Protein AF-A0A318NTQ8-F1 (afdb_monomer)

Radius of gyration: 24.77 Å; Cα contacts (8 Å, |Δi|>4): 124; chains: 1; bounding box: 63×73×35 Å

Structure (mmCIF, N/CA/C/O backbone):
data_AF-A0A318NTQ8-F1
#
_entry.id   AF-A0A318NTQ8-F1
#
loop_
_atom_site.group_PDB
_atom_site.id
_atom_site.type_symbol
_atom_site.label_atom_id
_atom_site.label_alt_id
_atom_site.label_comp_id
_atom_site.label_asym_id
_atom_site.label_entity_id
_atom_site.label_seq_id
_atom_site.pdbx_PDB_ins_code
_atom_site.Cartn_x
_atom_site.Cartn_y
_atom_site.Cartn_z
_atom_site.occupancy
_atom_site.B_iso_or_equiv
_atom_site.auth_seq_id
_atom_site.auth_comp_id
_atom_site.auth_asym_id
_atom_site.auth_atom_id
_atom_site.pdbx_PDB_model_num
ATOM 1 N N . MET A 1 1 ? -15.770 -22.317 -6.043 1.00 35.19 1 MET A N 1
ATOM 2 C CA . MET A 1 1 ? -14.324 -22.402 -5.749 1.00 35.19 1 MET A CA 1
ATOM 3 C C . MET A 1 1 ? -13.603 -21.559 -6.790 1.00 35.19 1 MET A C 1
ATOM 5 O O . MET A 1 1 ? -13.554 -21.969 -7.940 1.00 35.19 1 MET A O 1
ATOM 9 N N . ARG A 1 2 ? -13.164 -20.337 -6.459 1.00 38.94 2 ARG A N 1
ATOM 10 C CA . ARG A 1 2 ? -12.273 -19.585 -7.357 1.00 38.94 2 ARG A CA 1
ATOM 11 C C . ARG A 1 2 ? -10.865 -20.076 -7.060 1.00 38.94 2 ARG A C 1
ATOM 13 O O . ARG A 1 2 ? -10.425 -19.957 -5.922 1.00 38.94 2 ARG A O 1
ATOM 20 N N . VAL A 1 3 ? -10.225 -20.692 -8.048 1.00 43.59 3 VAL A N 1
ATOM 21 C CA . VAL A 1 3 ? -8.818 -21.086 -7.978 1.00 43.59 3 VAL A CA 1
ATOM 22 C C . VAL A 1 3 ? -8.031 -19.802 -7.733 1.00 43.59 3 VAL A C 1
ATOM 24 O O . VAL A 1 3 ? -7.996 -18.925 -8.595 1.00 43.59 3 VAL A O 1
ATOM 27 N N . GLY A 1 4 ? -7.512 -19.639 -6.515 1.00 43.69 4 GLY A N 1
ATOM 28 C CA . GLY A 1 4 ? -6.601 -18.548 -6.206 1.00 43.69 4 GLY A CA 1
ATOM 29 C C . GLY A 1 4 ? -5.400 -18.697 -7.124 1.00 43.69 4 GLY A C 1
ATOM 30 O O . GLY A 1 4 ? -4.804 -19.771 -7.164 1.00 43.69 4 GLY A O 1
ATOM 31 N N . VAL A 1 5 ? -5.095 -17.659 -7.899 1.00 50.72 5 VAL A N 1
ATOM 32 C CA . VAL A 1 5 ? -3.824 -17.552 -8.618 1.00 50.72 5 VAL A CA 1
ATOM 33 C C . VAL A 1 5 ? -2.725 -17.744 -7.574 1.00 50.72 5 VAL A C 1
ATOM 35 O O . VAL A 1 5 ? -2.496 -16.882 -6.729 1.00 50.72 5 VAL A O 1
ATOM 38 N N . GLN A 1 6 ? -2.127 -18.934 -7.550 1.00 51.09 6 GLN A N 1
ATOM 39 C CA . GLN A 1 6 ? -0.951 -19.179 -6.734 1.00 51.09 6 GLN A CA 1
ATOM 40 C C . GLN A 1 6 ? 0.190 -18.408 -7.388 1.00 51.09 6 GLN A C 1
ATOM 42 O O . GLN A 1 6 ? 0.456 -18.573 -8.579 1.00 51.09 6 GLN A O 1
ATOM 47 N N . SER A 1 7 ? 0.811 -17.517 -6.619 1.00 55.50 7 SER A N 1
ATOM 48 C CA . SER A 1 7 ? 1.994 -16.782 -7.052 1.00 55.50 7 SER A CA 1
ATOM 49 C C . SER A 1 7 ? 3.098 -17.782 -7.398 1.00 55.50 7 SER A C 1
ATOM 51 O O . SER A 1 7 ? 3.447 -18.636 -6.584 1.00 55.50 7 SER A O 1
ATOM 53 N N . THR A 1 8 ? 3.642 -17.694 -8.610 1.00 60.78 8 THR A N 1
ATOM 54 C CA . THR A 1 8 ? 4.759 -18.532 -9.072 1.00 60.78 8 THR A CA 1
ATOM 55 C C . THR A 1 8 ? 6.102 -18.105 -8.481 1.00 60.78 8 THR A C 1
ATOM 57 O O . THR A 1 8 ? 7.126 -18.692 -8.818 1.00 60.78 8 THR A O 1
ATOM 60 N N . ASP A 1 9 ? 6.119 -17.108 -7.597 1.00 65.69 9 ASP A N 1
ATOM 61 C CA . ASP A 1 9 ? 7.335 -16.647 -6.947 1.00 65.69 9 ASP A CA 1
ATOM 62 C C . ASP A 1 9 ? 7.849 -17.670 -5.913 1.00 65.69 9 ASP A C 1
ATOM 64 O O . ASP A 1 9 ? 7.075 -18.123 -5.061 1.00 65.69 9 ASP A O 1
ATOM 68 N N . PRO A 1 10 ? 9.139 -18.051 -5.948 1.00 64.56 10 PRO A N 1
ATOM 69 C CA . PRO A 1 10 ? 9.689 -19.052 -5.037 1.00 64.56 10 PRO A CA 1
ATOM 70 C C . PRO A 1 10 ? 9.590 -18.643 -3.559 1.00 64.56 10 PRO A C 1
ATOM 72 O O . PRO A 1 10 ? 9.443 -19.511 -2.699 1.00 64.56 10 PRO A O 1
ATOM 75 N N . ILE A 1 11 ? 9.614 -17.344 -3.237 1.00 63.31 11 ILE A N 1
ATOM 76 C CA . ILE A 1 11 ? 9.472 -16.866 -1.854 1.00 63.31 11 ILE A CA 1
ATOM 77 C C . ILE A 1 11 ? 8.029 -17.061 -1.368 1.00 63.31 11 ILE A C 1
ATOM 79 O O . ILE A 1 11 ? 7.806 -17.477 -0.228 1.00 63.31 11 ILE A O 1
ATOM 83 N N . ASP A 1 12 ? 7.047 -16.818 -2.238 1.00 63.88 12 ASP A N 1
ATOM 84 C CA . ASP A 1 12 ? 5.627 -16.999 -1.922 1.00 63.88 12 ASP A CA 1
ATOM 85 C C . ASP A 1 12 ? 5.260 -18.477 -1.730 1.00 63.88 12 ASP A C 1
ATOM 87 O O . ASP A 1 12 ? 4.441 -18.799 -0.869 1.00 63.88 12 ASP A O 1
ATOM 91 N N . GLN A 1 13 ? 5.886 -19.384 -2.484 1.00 67.06 13 GLN A N 1
ATOM 92 C CA . GLN A 1 13 ? 5.651 -20.827 -2.357 1.00 67.06 13 GLN A CA 1
ATOM 93 C C . GLN A 1 13 ? 6.156 -21.397 -1.024 1.00 67.06 13 GLN A C 1
ATOM 95 O O . GLN A 1 13 ? 5.534 -22.303 -0.473 1.00 67.06 13 GLN A O 1
ATOM 100 N N . VAL A 1 14 ? 7.262 -20.865 -0.493 1.00 69.25 14 VAL A N 1
ATOM 101 C CA . VAL A 1 14 ? 7.864 -21.342 0.765 1.00 69.25 14 VAL A CA 1
ATOM 102 C C . VAL A 1 14 ? 7.224 -20.683 1.984 1.00 69.25 14 VAL A C 1
ATOM 104 O O . VAL A 1 14 ? 6.975 -21.346 2.988 1.00 69.25 14 VAL A O 1
ATOM 107 N N . LEU A 1 15 ? 6.967 -19.374 1.920 1.00 74.19 15 LEU A N 1
ATOM 108 C CA . LEU A 1 15 ? 6.524 -18.599 3.081 1.00 74.19 15 LEU A CA 1
ATOM 109 C C . LEU A 1 15 ? 5.007 -18.352 3.124 1.00 74.19 15 LEU A C 1
ATOM 111 O O . LEU A 1 15 ? 4.506 -17.887 4.151 1.00 74.19 15 LEU A O 1
ATOM 115 N N . GLY A 1 16 ? 4.276 -18.633 2.041 1.00 75.62 16 GLY A N 1
ATOM 116 C CA . GLY A 1 16 ? 2.851 -18.320 1.909 1.00 75.62 16 GLY A CA 1
ATOM 117 C C . GLY A 1 16 ? 2.576 -16.813 1.921 1.00 75.62 16 GLY A C 1
ATOM 118 O O . GLY A 1 16 ? 3.480 -15.995 1.780 1.00 75.62 16 GLY A O 1
ATOM 119 N N . GLU A 1 17 ? 1.329 -16.389 2.127 1.00 81.88 17 GLU A N 1
ATOM 120 C CA . GLU A 1 17 ? 1.028 -14.967 2.355 1.00 81.88 17 GLU A CA 1
ATOM 121 C C . GLU A 1 17 ? 1.370 -14.538 3.790 1.00 81.88 17 GLU A C 1
ATOM 123 O O . GLU A 1 17 ? 1.439 -15.360 4.703 1.00 81.88 17 GLU A O 1
ATOM 128 N N . VAL A 1 18 ? 1.629 -13.245 4.018 1.00 85.75 18 VAL A N 1
ATOM 129 C CA . VAL A 1 18 ? 1.712 -12.728 5.396 1.00 85.75 18 VAL A CA 1
ATOM 130 C C . VAL A 1 18 ? 0.291 -12.719 5.973 1.00 85.75 18 VAL A C 1
ATOM 132 O O . VAL A 1 18 ? -0.606 -12.172 5.316 1.00 85.75 18 VAL A O 1
ATOM 135 N N . PRO A 1 19 ? 0.058 -13.321 7.154 1.00 88.00 19 PRO A N 1
ATOM 136 C CA . PRO A 1 19 ? -1.265 -13.353 7.763 1.00 88.00 19 PRO A CA 1
ATOM 137 C C . PRO A 1 19 ? -1.730 -11.944 8.148 1.00 88.00 19 PRO A C 1
ATOM 139 O O . PRO A 1 19 ? -0.933 -11.081 8.520 1.00 88.00 19 PRO A O 1
ATOM 142 N N . MET A 1 20 ? -3.040 -11.717 8.072 1.00 90.12 20 MET A N 1
ATOM 143 C CA . MET A 1 20 ? -3.647 -10.490 8.584 1.00 90.12 20 MET A CA 1
ATOM 144 C C . MET A 1 20 ? -3.719 -10.538 10.116 1.00 90.12 20 MET A C 1
ATOM 146 O O . MET A 1 20 ? -4.115 -11.572 10.664 1.00 90.12 20 MET A O 1
ATOM 150 N N . PRO A 1 21 ? -3.371 -9.446 10.818 1.00 84.75 21 PRO A N 1
ATOM 151 C CA . PRO A 1 21 ? -3.551 -9.374 12.262 1.00 84.75 21 PRO A CA 1
ATOM 152 C C . PRO A 1 21 ? -5.045 -9.408 12.614 1.00 84.75 21 PRO A C 1
ATOM 154 O O . PRO A 1 21 ? -5.875 -8.829 11.914 1.00 84.75 21 PRO A O 1
ATOM 157 N N . ALA A 1 22 ? -5.392 -10.079 13.716 1.00 87.00 22 ALA A N 1
ATOM 158 C CA . ALA A 1 22 ? -6.782 -10.199 14.167 1.00 87.00 22 ALA A CA 1
ATOM 159 C C . ALA A 1 22 ? -7.380 -8.858 14.625 1.00 87.00 22 ALA A C 1
ATOM 161 O O . ALA A 1 22 ? -8.584 -8.644 14.515 1.00 87.00 22 ALA A O 1
ATOM 162 N N . GLN A 1 23 ? -6.534 -7.968 15.147 1.00 85.25 23 GLN A N 1
ATOM 163 C CA . GLN A 1 23 ? -6.874 -6.599 15.517 1.00 85.25 23 GLN A CA 1
ATOM 164 C C . GLN A 1 23 ? -5.828 -5.681 14.910 1.00 85.25 23 GLN A C 1
ATOM 166 O O . GLN A 1 23 ? -4.634 -5.917 15.085 1.00 85.25 23 GLN A O 1
ATOM 171 N N . LEU A 1 24 ? -6.273 -4.656 14.190 1.00 89.19 24 LEU A N 1
ATOM 172 C CA . LEU A 1 24 ? -5.358 -3.767 13.495 1.00 89.19 24 LEU A CA 1
ATOM 173 C C . LEU A 1 24 ? -4.825 -2.691 14.442 1.00 89.19 24 LEU A C 1
ATOM 175 O O . LEU A 1 24 ? -5.596 -1.913 15.005 1.00 89.19 24 LEU A O 1
ATOM 179 N N . THR A 1 25 ? -3.506 -2.636 14.604 1.00 90.56 25 THR A N 1
ATOM 180 C CA . THR A 1 25 ? -2.836 -1.659 15.467 1.00 90.56 25 THR A CA 1
ATOM 181 C C . THR A 1 25 ? -2.214 -0.516 14.655 1.00 90.56 25 THR A C 1
ATOM 183 O O . THR A 1 25 ? -1.930 -0.671 13.464 1.00 90.56 25 THR A O 1
ATOM 186 N N . PRO A 1 26 ? -1.915 0.641 15.280 1.00 90.94 26 PRO A N 1
ATOM 187 C CA . PRO A 1 26 ? -1.175 1.713 14.612 1.00 90.94 26 PRO A CA 1
ATOM 188 C C . PRO A 1 26 ? 0.219 1.295 14.116 1.00 90.94 26 PRO A C 1
ATOM 190 O O . PRO A 1 26 ? 0.733 1.899 13.177 1.00 90.94 26 PRO A O 1
ATOM 193 N N . GLU A 1 27 ? 0.845 0.294 14.743 1.00 91.88 27 GLU A N 1
ATOM 194 C CA . GLU A 1 27 ? 2.131 -0.255 14.294 1.00 91.88 27 GLU A CA 1
ATOM 195 C C . GLU A 1 27 ? 1.970 -1.030 12.983 1.00 91.88 27 GLU A C 1
ATOM 197 O O . GLU A 1 27 ? 2.731 -0.799 12.046 1.00 91.88 27 GLU A O 1
ATOM 202 N N . ASP A 1 28 ? 0.928 -1.861 12.868 1.00 93.50 28 ASP A N 1
ATOM 203 C CA . ASP A 1 28 ? 0.633 -2.602 11.634 1.00 93.50 28 ASP A CA 1
ATOM 204 C C . ASP A 1 28 ? 0.434 -1.651 10.454 1.00 93.50 28 ASP A C 1
ATOM 206 O O . ASP A 1 28 ? 0.926 -1.891 9.354 1.00 93.50 28 ASP A O 1
ATOM 210 N N . VAL A 1 29 ? -0.237 -0.525 10.700 1.00 93.88 29 VAL A N 1
ATOM 211 C CA . VAL A 1 29 ? -0.462 0.510 9.690 1.00 93.88 29 VAL A CA 1
ATOM 212 C C . VAL A 1 29 ? 0.850 1.183 9.276 1.00 93.88 29 VAL A C 1
ATOM 214 O O . VAL A 1 29 ? 1.087 1.366 8.082 1.00 93.88 29 VAL A O 1
ATOM 217 N N . ARG A 1 30 ? 1.742 1.506 10.225 1.00 94.62 30 ARG A N 1
ATOM 218 C CA . ARG A 1 30 ? 3.082 2.043 9.913 1.00 94.62 30 ARG A CA 1
ATOM 219 C C . ARG A 1 30 ? 3.892 1.069 9.059 1.00 94.62 30 ARG A C 1
ATOM 221 O O . ARG A 1 30 ? 4.498 1.469 8.064 1.00 94.62 30 ARG A O 1
ATOM 228 N N . LEU A 1 31 ? 3.878 -0.210 9.423 1.00 95.69 31 LEU A N 1
ATOM 229 C CA . LEU A 1 31 ? 4.563 -1.257 8.671 1.00 95.69 31 LEU A CA 1
ATOM 230 C C . LEU A 1 31 ? 3.951 -1.446 7.279 1.00 95.69 31 LEU A C 1
ATOM 232 O O . LEU A 1 31 ? 4.689 -1.624 6.312 1.00 95.69 31 LEU A O 1
ATOM 236 N N . ALA A 1 32 ? 2.631 -1.342 7.147 1.00 96.25 32 ALA A N 1
ATOM 237 C CA . ALA A 1 32 ? 1.939 -1.441 5.869 1.00 96.25 32 ALA A CA 1
ATOM 238 C C . ALA A 1 32 ? 2.259 -0.274 4.925 1.00 96.25 32 ALA A C 1
ATOM 240 O O . ALA A 1 32 ? 2.512 -0.506 3.742 1.00 96.25 32 ALA A O 1
ATOM 241 N N . VAL A 1 33 ? 2.328 0.961 5.442 1.00 97.19 33 VAL A N 1
ATOM 242 C CA . VAL A 1 33 ? 2.801 2.133 4.681 1.00 97.19 33 VAL A CA 1
ATOM 243 C C . VAL A 1 33 ? 4.213 1.885 4.159 1.00 97.19 33 VAL A C 1
ATOM 245 O O . VAL A 1 33 ? 4.473 2.044 2.966 1.00 97.19 33 VAL A O 1
ATOM 248 N N . ARG A 1 34 ? 5.125 1.436 5.028 1.00 97.62 34 ARG A N 1
ATOM 249 C CA . ARG A 1 34 ? 6.492 1.109 4.618 1.00 97.62 34 ARG A CA 1
ATOM 250 C C . ARG A 1 34 ? 6.510 0.011 3.556 1.00 97.62 34 ARG A C 1
ATOM 252 O O . ARG A 1 34 ? 7.239 0.144 2.578 1.00 97.62 34 ARG A O 1
ATOM 259 N N . ALA A 1 35 ? 5.705 -1.035 3.719 1.00 97.69 35 ALA A N 1
ATOM 260 C CA . ALA A 1 35 ? 5.645 -2.145 2.779 1.00 97.69 35 ALA A CA 1
ATOM 261 C C . ALA A 1 35 ? 5.238 -1.682 1.370 1.00 97.69 35 ALA A C 1
ATOM 263 O O . ALA A 1 35 ? 5.915 -2.018 0.405 1.00 97.69 35 ALA A O 1
ATOM 264 N N . VAL A 1 36 ? 4.196 -0.856 1.228 1.00 97.19 36 VAL A N 1
ATOM 265 C CA . VAL A 1 36 ? 3.755 -0.400 -0.106 1.00 97.19 36 VAL A CA 1
ATOM 266 C C . VAL A 1 36 ? 4.695 0.632 -0.738 1.00 97.19 36 VAL A C 1
ATOM 268 O O . VAL A 1 36 ? 4.801 0.684 -1.960 1.00 97.19 36 VAL A O 1
ATOM 271 N N . VAL A 1 37 ? 5.387 1.436 0.076 1.00 97.44 37 VAL A N 1
ATOM 272 C CA . VAL A 1 37 ? 6.300 2.491 -0.397 1.00 97.44 37 VAL A CA 1
ATOM 273 C C . VAL A 1 37 ? 7.687 1.953 -0.749 1.00 97.44 37 VAL A C 1
ATOM 275 O O . VAL A 1 37 ? 8.292 2.416 -1.709 1.00 97.44 37 VAL A O 1
ATOM 278 N N . VAL A 1 38 ? 8.217 1.007 0.028 1.00 97.62 38 VAL A N 1
ATOM 279 C CA . VAL A 1 38 ? 9.577 0.474 -0.170 1.00 97.62 38 VAL A CA 1
ATOM 280 C C . VAL A 1 38 ? 9.590 -0.641 -1.212 1.00 97.62 38 VAL A C 1
ATOM 282 O O . VAL A 1 38 ? 10.528 -0.739 -2.002 1.00 97.62 38 VAL A O 1
ATOM 285 N N . HIS A 1 39 ? 8.544 -1.467 -1.253 1.00 96.69 39 HIS A N 1
ATOM 286 C CA . HIS A 1 39 ? 8.456 -2.573 -2.197 1.00 96.69 39 HIS A CA 1
ATOM 287 C C . HIS A 1 39 ? 7.798 -2.087 -3.482 1.00 96.69 39 HIS A C 1
ATOM 289 O O . HIS A 1 39 ? 6.601 -2.279 -3.686 1.00 96.69 39 HIS A O 1
ATOM 295 N N . THR A 1 40 ? 8.581 -1.428 -4.332 1.00 95.12 40 THR A N 1
ATOM 296 C CA . THR A 1 40 ? 8.130 -0.868 -5.611 1.00 95.12 40 THR A CA 1
ATOM 297 C C . THR A 1 40 ? 8.470 -1.779 -6.781 1.00 95.12 40 THR A C 1
ATOM 299 O O . THR A 1 40 ? 9.407 -2.579 -6.714 1.00 95.12 40 THR A O 1
ATOM 302 N N . ALA A 1 41 ? 7.685 -1.657 -7.851 1.00 95.56 41 ALA A N 1
ATOM 303 C CA . ALA A 1 41 ? 7.960 -2.324 -9.113 1.00 95.56 41 ALA A CA 1
ATOM 304 C C . ALA A 1 41 ? 9.174 -1.692 -9.802 1.00 95.56 41 ALA A C 1
ATOM 306 O O . ALA A 1 41 ? 9.282 -0.469 -9.898 1.00 95.56 41 ALA A O 1
ATOM 307 N N . GLU A 1 42 ? 10.042 -2.538 -10.329 1.00 95.81 42 GLU A N 1
ATOM 308 C CA . GLU A 1 42 ? 11.121 -2.195 -11.239 1.00 95.81 42 GLU A CA 1
ATOM 309 C C . GLU A 1 42 ? 10.949 -3.001 -12.524 1.00 95.81 42 GLU A C 1
ATOM 311 O O . GLU A 1 42 ? 10.623 -4.189 -12.481 1.00 95.81 42 GLU A O 1
ATOM 316 N N . GLU A 1 43 ? 11.116 -2.346 -13.670 1.00 96.12 43 GLU A N 1
ATOM 317 C CA . GLU A 1 43 ? 10.935 -2.980 -14.972 1.00 96.12 43 GLU A CA 1
ATOM 318 C C . GLU A 1 43 ? 12.158 -3.824 -15.335 1.00 96.12 43 GLU A C 1
ATOM 320 O O . GLU A 1 43 ? 13.281 -3.326 -15.383 1.00 96.12 43 GLU A O 1
ATOM 325 N N . TRP A 1 44 ? 11.922 -5.101 -15.635 1.00 92.12 44 TRP A N 1
ATOM 326 C CA . TRP A 1 44 ? 12.927 -6.028 -16.146 1.00 92.12 44 TRP A CA 1
ATOM 327 C C . TRP A 1 44 ? 12.440 -6.673 -17.447 1.00 92.12 44 TRP A C 1
ATOM 329 O O . TRP A 1 44 ? 11.229 -6.777 -17.662 1.00 92.12 44 TRP A O 1
ATOM 339 N N . PRO A 1 45 ? 13.349 -7.183 -18.303 1.00 94.12 45 PRO A N 1
ATOM 340 C CA . PRO A 1 45 ? 12.973 -7.858 -19.549 1.00 94.12 45 PRO A CA 1
ATOM 341 C C . PRO A 1 45 ? 11.998 -9.032 -19.369 1.00 94.12 45 PRO A C 1
ATOM 343 O O . PRO A 1 45 ? 11.245 -9.361 -20.279 1.00 94.12 45 PRO A O 1
ATOM 346 N N . THR A 1 46 ? 12.010 -9.670 -18.199 1.00 90.06 46 THR A N 1
ATOM 347 C CA . THR A 1 46 ? 11.168 -10.823 -17.852 1.00 90.06 46 THR A CA 1
ATOM 348 C C . THR A 1 46 ? 9.847 -10.447 -17.173 1.00 90.06 46 THR A C 1
ATOM 350 O O . THR A 1 46 ? 9.066 -11.337 -16.848 1.00 90.06 46 THR A O 1
ATOM 353 N N . GLY A 1 47 ? 9.586 -9.156 -16.948 1.00 92.50 47 GLY A N 1
ATOM 354 C CA . GLY A 1 47 ? 8.427 -8.649 -16.208 1.00 92.50 47 GLY A CA 1
ATOM 355 C C . GLY A 1 47 ? 8.820 -7.852 -14.959 1.00 92.50 47 GLY A C 1
ATOM 356 O O . GLY A 1 47 ? 9.993 -7.817 -14.595 1.00 92.50 47 GLY A O 1
ATOM 357 N N . PRO A 1 48 ? 7.865 -7.173 -14.301 1.00 95.00 48 PRO A N 1
ATOM 358 C CA . PRO A 1 48 ? 8.171 -6.309 -13.172 1.00 95.00 48 PRO A CA 1
ATOM 359 C C . PRO A 1 48 ? 8.590 -7.123 -11.943 1.00 95.00 48 PRO A C 1
ATOM 361 O O . PRO A 1 48 ? 7.866 -8.014 -11.491 1.00 95.00 48 PRO A O 1
ATOM 364 N N . LEU A 1 49 ? 9.736 -6.771 -11.365 1.00 94.62 49 LEU A N 1
ATOM 365 C CA . LEU A 1 49 ? 10.225 -7.334 -10.106 1.00 94.62 49 LEU A CA 1
ATOM 366 C C . LEU A 1 49 ? 10.163 -6.280 -9.005 1.00 94.62 49 LEU A C 1
ATOM 368 O O . LEU A 1 49 ? 10.227 -5.081 -9.259 1.00 94.62 49 LEU A O 1
ATOM 372 N N . CYS A 1 50 ? 10.029 -6.714 -7.761 1.00 95.25 50 CYS A N 1
ATOM 373 C CA . CYS A 1 50 ? 10.155 -5.837 -6.616 1.00 95.25 50 CYS A CA 1
ATOM 374 C C . CYS A 1 50 ? 11.623 -5.448 -6.436 1.00 95.25 50 CYS A C 1
ATOM 376 O O . CYS A 1 50 ? 12.463 -6.320 -6.229 1.00 95.25 50 CYS A O 1
ATOM 378 N N . ARG A 1 51 ? 11.925 -4.146 -6.422 1.00 95.00 51 ARG A N 1
ATOM 379 C CA . ARG A 1 51 ? 13.294 -3.650 -6.206 1.00 95.00 51 ARG A CA 1
ATOM 380 C C . ARG A 1 51 ? 13.914 -4.132 -4.890 1.00 95.00 51 ARG A C 1
ATOM 382 O O . ARG A 1 51 ? 15.114 -4.368 -4.829 1.00 95.00 51 ARG A O 1
ATOM 389 N N . ASN A 1 52 ? 13.109 -4.236 -3.831 1.00 93.94 52 ASN A N 1
ATOM 390 C CA . ASN A 1 52 ? 13.598 -4.597 -2.499 1.00 93.94 52 ASN A CA 1
ATOM 391 C C . ASN A 1 52 ? 13.775 -6.112 -2.320 1.00 93.94 52 ASN A C 1
ATOM 393 O O . ASN A 1 52 ? 14.732 -6.541 -1.684 1.00 93.94 52 ASN A O 1
ATOM 397 N N . ASP A 1 53 ? 12.857 -6.910 -2.870 1.00 90.69 53 ASP A N 1
ATOM 398 C CA . ASP A 1 53 ? 12.810 -8.356 -2.608 1.00 90.69 53 ASP A CA 1
ATOM 399 C C . ASP A 1 53 ? 13.377 -9.202 -3.754 1.00 90.69 53 ASP A C 1
ATOM 401 O O . ASP A 1 53 ? 13.643 -10.384 -3.562 1.00 90.69 53 ASP A O 1
ATOM 405 N N . GLY A 1 54 ? 13.486 -8.646 -4.965 1.00 90.75 54 GLY A N 1
ATOM 406 C CA . GLY A 1 54 ? 13.811 -9.389 -6.189 1.00 90.75 54 GLY A CA 1
ATOM 407 C C . GLY A 1 54 ? 12.702 -10.332 -6.682 1.00 90.75 54 GLY A C 1
ATOM 408 O O . GLY A 1 54 ? 12.826 -10.910 -7.756 1.00 90.75 54 GLY A O 1
ATOM 409 N N . ALA A 1 55 ? 11.615 -10.472 -5.920 1.00 90.19 55 ALA A N 1
ATOM 410 C CA . ALA A 1 55 ? 10.438 -11.268 -6.255 1.00 90.19 55 ALA A CA 1
ATOM 411 C C . ALA A 1 55 ? 9.589 -10.629 -7.367 1.00 90.19 55 ALA A C 1
ATOM 413 O O . ALA A 1 55 ? 9.648 -9.421 -7.590 1.00 90.19 55 ALA A O 1
ATOM 414 N N . SER A 1 56 ? 8.726 -11.413 -8.009 1.00 91.56 56 SER A N 1
ATOM 415 C CA . SER A 1 56 ? 7.708 -10.921 -8.944 1.00 91.56 56 SER A CA 1
ATOM 416 C C . SER A 1 56 ? 6.827 -9.870 -8.268 1.00 91.56 56 SER A C 1
ATOM 418 O O . SER A 1 56 ? 6.300 -10.085 -7.172 1.00 91.56 56 SER A O 1
ATOM 420 N N . TYR A 1 57 ? 6.670 -8.712 -8.908 1.00 93.12 57 TYR A N 1
ATOM 421 C CA . TYR A 1 57 ? 5.824 -7.647 -8.385 1.00 93.12 57 TYR A CA 1
ATOM 422 C C . TYR A 1 57 ? 4.347 -7.869 -8.776 1.00 93.12 57 TYR A C 1
ATOM 424 O O . TYR A 1 57 ? 4.074 -8.170 -9.939 1.00 93.12 57 TYR A O 1
ATOM 432 N N . PRO A 1 58 ? 3.374 -7.655 -7.864 1.00 94.50 58 PRO A N 1
ATOM 433 C CA . PRO A 1 58 ? 3.544 -7.214 -6.478 1.00 94.50 58 PRO A CA 1
ATOM 434 C C . PRO A 1 58 ? 4.028 -8.351 -5.578 1.00 94.50 58 PRO A C 1
ATOM 436 O O . PRO A 1 58 ? 3.423 -9.420 -5.556 1.00 94.50 58 PRO A O 1
ATOM 439 N N . CYS A 1 59 ? 5.076 -8.101 -4.792 1.00 93.94 59 CYS A N 1
ATOM 440 C CA . CYS A 1 59 ? 5.642 -9.094 -3.880 1.00 93.94 59 CYS A CA 1
ATOM 441 C C . CYS A 1 59 ? 4.777 -9.293 -2.623 1.00 93.94 59 CYS A C 1
ATOM 443 O O . CYS A 1 59 ? 3.853 -8.524 -2.335 1.00 93.94 59 CYS A O 1
ATOM 445 N N . ARG A 1 60 ? 5.121 -10.308 -1.824 1.00 94.00 60 ARG A N 1
ATOM 446 C CA . ARG A 1 60 ? 4.409 -10.702 -0.599 1.00 94.00 60 ARG A CA 1
ATOM 447 C C . ARG A 1 60 ? 4.108 -9.538 0.352 1.00 94.00 60 ARG A C 1
ATOM 449 O O . ARG A 1 60 ? 2.971 -9.388 0.804 1.00 94.00 60 ARG A O 1
ATOM 456 N N . LEU A 1 61 ? 5.117 -8.718 0.652 1.00 95.81 61 LEU A N 1
ATOM 457 C CA . LEU A 1 61 ? 4.992 -7.605 1.595 1.00 95.81 61 LEU A CA 1
ATOM 458 C C . LEU A 1 61 ? 4.167 -6.459 1.012 1.00 95.81 61 LEU A C 1
ATOM 460 O O . LEU A 1 61 ? 3.319 -5.912 1.715 1.00 95.81 61 LEU A O 1
ATOM 464 N N . HIS A 1 62 ? 4.322 -6.162 -0.280 1.00 96.50 62 HIS A N 1
ATOM 465 C CA . HIS A 1 62 ? 3.484 -5.174 -0.956 1.00 96.50 62 HIS A CA 1
ATOM 466 C C . HIS A 1 62 ? 1.998 -5.567 -0.898 1.00 96.50 62 HIS A C 1
ATOM 468 O O . HIS A 1 62 ? 1.148 -4.755 -0.526 1.00 96.50 62 HIS A O 1
ATOM 474 N N . ARG A 1 63 ? 1.673 -6.834 -1.197 1.00 96.19 63 ARG A N 1
ATOM 475 C CA . ARG A 1 63 ? 0.291 -7.348 -1.136 1.00 96.19 63 ARG A CA 1
ATOM 476 C C . ARG A 1 63 ? -0.277 -7.315 0.283 1.00 96.19 63 ARG A C 1
ATOM 478 O O . ARG A 1 63 ? -1.449 -6.994 0.471 1.00 96.19 63 ARG A O 1
ATOM 485 N N . TRP A 1 64 ? 0.534 -7.625 1.294 1.00 96.75 64 TRP A N 1
ATOM 486 C CA . TRP A 1 64 ? 0.125 -7.490 2.694 1.00 96.75 64 TRP A CA 1
ATOM 487 C C . TRP A 1 64 ? -0.150 -6.033 3.078 1.00 96.75 64 TRP A C 1
ATOM 489 O O . TRP A 1 64 ? -1.220 -5.744 3.609 1.00 96.75 64 TRP A O 1
ATOM 499 N N . GLY A 1 65 ? 0.756 -5.114 2.737 1.00 96.75 65 GLY A N 1
ATOM 500 C CA . GLY A 1 65 ? 0.601 -3.695 3.042 1.00 96.75 65 GLY A CA 1
ATOM 501 C C . GLY A 1 65 ? -0.673 -3.104 2.439 1.00 96.75 65 GLY A C 1
ATOM 502 O O . GLY A 1 65 ? -1.418 -2.421 3.137 1.00 96.75 65 GLY A O 1
ATOM 503 N N . ARG A 1 66 ? -0.994 -3.438 1.179 1.00 96.75 66 ARG A N 1
ATOM 504 C CA . ARG A 1 66 ? -2.254 -3.004 0.551 1.00 96.75 66 ARG A CA 1
ATOM 505 C C . ARG A 1 66 ? -3.482 -3.507 1.310 1.00 96.75 66 ARG A C 1
ATOM 507 O O . ARG A 1 66 ? -4.316 -2.692 1.684 1.00 96.75 66 ARG A O 1
ATOM 514 N N . ARG A 1 67 ? -3.551 -4.803 1.639 1.00 95.88 67 ARG A N 1
ATOM 515 C CA . ARG A 1 67 ? -4.682 -5.376 2.398 1.00 95.88 67 ARG A CA 1
ATOM 516 C C . ARG A 1 67 ? -4.847 -4.751 3.783 1.00 95.88 67 ARG A C 1
ATOM 518 O O . ARG A 1 67 ? -5.974 -4.516 4.218 1.00 95.88 67 ARG A O 1
ATOM 525 N N . VAL A 1 68 ? -3.744 -4.463 4.474 1.00 95.50 68 VAL A N 1
ATOM 526 C CA . VAL A 1 68 ? -3.777 -3.775 5.772 1.00 95.50 68 VAL A CA 1
ATOM 527 C C . VAL A 1 68 ? -4.319 -2.356 5.632 1.00 95.50 68 VAL A C 1
ATOM 529 O O . VAL A 1 68 ? -5.193 -1.972 6.404 1.00 95.50 68 VAL A O 1
ATOM 532 N N . LEU A 1 69 ? -3.851 -1.589 4.645 1.00 94.31 69 LEU A N 1
ATOM 533 C CA . LEU A 1 69 ? -4.325 -0.221 4.421 1.00 94.31 69 LEU A CA 1
ATOM 534 C C . LEU A 1 69 ? -5.790 -0.182 3.962 1.00 94.31 69 LEU A C 1
ATOM 536 O O . LEU A 1 69 ? -6.533 0.695 4.394 1.00 94.31 69 LEU A O 1
ATOM 540 N N . GLU A 1 70 ? -6.227 -1.155 3.165 1.00 93.69 70 GLU A N 1
ATOM 541 C CA . GLU A 1 70 ? -7.634 -1.338 2.787 1.00 93.69 70 GLU A CA 1
ATOM 542 C C . GLU A 1 70 ? -8.505 -1.702 3.993 1.00 93.69 70 GLU A C 1
ATOM 544 O O . GLU A 1 70 ? -9.594 -1.163 4.150 1.00 93.69 70 GLU A O 1
ATOM 549 N N . THR A 1 71 ? -8.018 -2.563 4.892 1.00 91.88 71 THR A N 1
ATOM 550 C CA . THR A 1 71 ? -8.727 -2.921 6.136 1.00 91.88 71 THR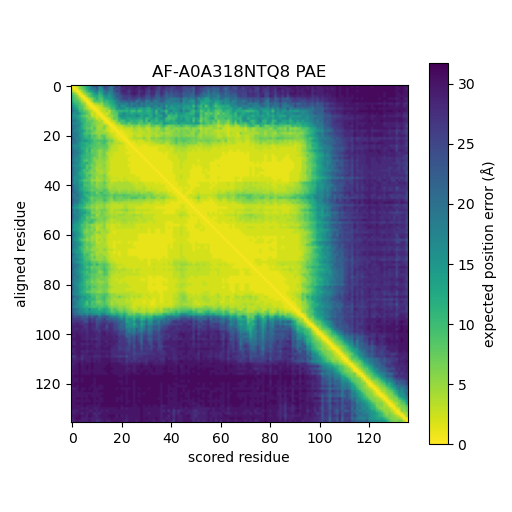 A CA 1
ATOM 551 C C . THR A 1 71 ? -8.771 -1.748 7.114 1.00 91.88 71 THR A C 1
ATOM 553 O O . THR A 1 71 ? -9.773 -1.542 7.795 1.00 91.88 71 THR A O 1
ATOM 556 N N . HIS A 1 72 ? -7.7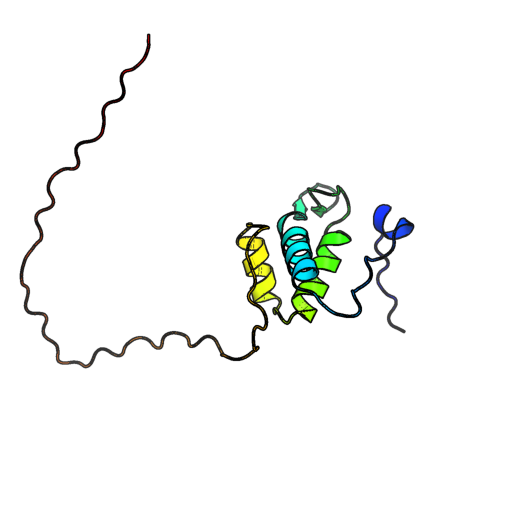08 -0.938 7.149 1.00 88.81 72 HIS A N 1
ATOM 557 C CA . HIS A 1 72 ? -7.693 0.352 7.839 1.00 88.81 72 HIS A CA 1
ATOM 558 C C . HIS A 1 72 ? -8.707 1.331 7.228 1.00 88.81 72 HIS A C 1
ATOM 560 O O . HIS A 1 72 ? -9.125 2.257 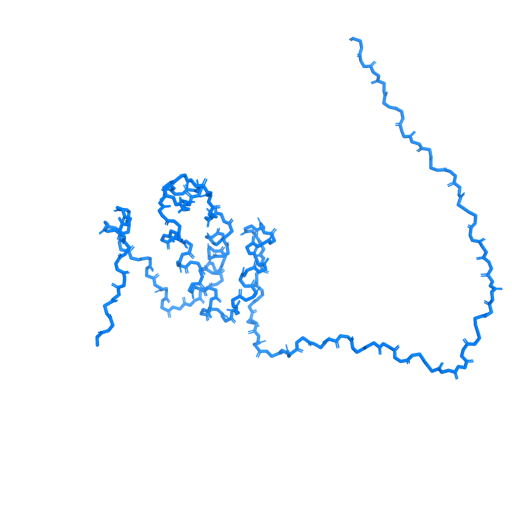7.912 1.00 88.81 72 HIS A O 1
ATOM 566 N N . GLY A 1 73 ? -9.097 1.094 5.969 1.00 90.88 73 GLY A N 1
ATOM 567 C CA . GLY A 1 73 ? -10.169 1.723 5.198 1.00 90.88 73 GLY A CA 1
ATOM 568 C C . GLY A 1 73 ? -9.705 2.722 4.134 1.00 90.88 73 GLY A C 1
ATOM 569 O O . GLY A 1 73 ? -10.535 3.346 3.471 1.00 90.88 73 GLY A O 1
ATOM 570 N N . LEU A 1 74 ? -8.398 2.845 3.888 1.00 92.06 74 LEU A N 1
ATOM 571 C CA . LEU A 1 74 ? -7.938 3.598 2.724 1.00 92.06 74 LEU A CA 1
ATOM 572 C C . LEU A 1 74 ? -8.488 2.947 1.453 1.00 92.06 74 LEU A C 1
ATOM 574 O O . LEU A 1 74 ? -8.415 1.735 1.270 1.00 92.06 74 LEU A O 1
ATOM 578 N N . ASN A 1 75 ? -8.995 3.768 0.542 1.00 92.31 75 ASN A N 1
ATOM 579 C CA . ASN A 1 75 ? -9.321 3.300 -0.797 1.00 92.31 75 ASN A CA 1
ATOM 580 C C . ASN A 1 75 ? -8.066 3.241 -1.682 1.00 92.31 75 ASN A C 1
ATOM 582 O O . ASN A 1 75 ? -7.036 3.850 -1.391 1.00 92.31 75 ASN A O 1
ATOM 586 N N . GLU A 1 76 ? -8.187 2.558 -2.817 1.00 92.56 76 GLU A N 1
ATOM 587 C CA . GLU A 1 76 ? -7.105 2.379 -3.789 1.00 92.56 76 GLU A CA 1
ATOM 588 C C . GLU A 1 76 ? -6.430 3.696 -4.202 1.00 92.56 76 GLU A C 1
ATOM 590 O O . GLU A 1 76 ? -5.206 3.785 -4.204 1.00 92.56 76 GLU A O 1
ATOM 595 N N . ARG A 1 77 ? -7.200 4.768 -4.442 1.00 92.62 77 ARG A N 1
ATOM 596 C CA . ARG A 1 77 ? -6.634 6.071 -4.834 1.00 92.62 77 ARG A CA 1
ATOM 597 C C . ARG A 1 77 ? -5.774 6.684 -3.732 1.00 92.62 77 ARG A C 1
ATOM 599 O O . ARG A 1 77 ? -4.781 7.345 -4.031 1.00 92.62 77 ARG A O 1
ATOM 606 N N . GLN A 1 78 ? -6.168 6.508 -2.473 1.00 93.31 78 GLN A N 1
ATOM 607 C CA . GLN A 1 78 ? -5.405 6.983 -1.319 1.00 93.31 78 GLN A CA 1
ATOM 608 C C . GLN A 1 78 ? -4.125 6.166 -1.139 1.00 93.31 78 GLN A C 1
ATOM 610 O O . GLN A 1 78 ? -3.069 6.747 -0.904 1.00 93.31 78 GLN A O 1
ATOM 615 N N . ILE A 1 79 ? -4.198 4.845 -1.308 1.00 94.19 79 ILE A N 1
ATOM 616 C CA . ILE A 1 79 ? -3.024 3.965 -1.254 1.00 94.19 79 ILE A CA 1
ATOM 617 C C . ILE A 1 79 ? -2.037 4.340 -2.363 1.00 94.19 79 ILE A C 1
ATOM 619 O O . ILE A 1 79 ? -0.858 4.554 -2.094 1.00 94.19 79 ILE A O 1
ATOM 623 N N . ASP A 1 80 ? -2.515 4.534 -3.590 1.00 94.81 80 ASP A N 1
ATOM 624 C CA . ASP A 1 80 ? -1.669 4.946 -4.709 1.00 94.81 80 ASP A CA 1
ATOM 625 C C . ASP A 1 80 ? -1.076 6.347 -4.502 1.00 94.81 80 ASP A C 1
ATOM 627 O O . ASP A 1 80 ? 0.044 6.623 -4.936 1.00 94.81 80 ASP A O 1
ATOM 631 N N . ALA A 1 81 ? -1.791 7.245 -3.815 1.00 92.25 81 ALA A N 1
ATOM 632 C CA . ALA A 1 81 ? -1.254 8.545 -3.423 1.00 92.25 81 ALA A CA 1
ATOM 633 C C . ALA A 1 81 ? -0.126 8.412 -2.386 1.00 92.25 81 ALA A C 1
ATOM 635 O O . ALA A 1 81 ? 0.881 9.106 -2.516 1.00 92.25 81 ALA A O 1
ATOM 636 N N . VAL A 1 82 ? -0.252 7.506 -1.409 1.00 93.56 82 VAL A N 1
ATOM 637 C CA . VAL A 1 82 ? 0.817 7.187 -0.443 1.00 93.56 82 VAL A CA 1
ATOM 638 C C . VAL A 1 82 ? 2.042 6.618 -1.162 1.00 93.56 82 VAL A C 1
ATOM 640 O O . VAL A 1 82 ? 3.155 7.088 -0.932 1.00 93.56 82 VAL A O 1
ATOM 643 N N . ILE A 1 83 ? 1.839 5.670 -2.083 1.00 94.75 83 ILE A N 1
ATOM 644 C CA . ILE A 1 83 ? 2.917 5.076 -2.887 1.00 94.75 83 ILE A CA 1
ATOM 645 C C . ILE A 1 83 ? 3.619 6.155 -3.721 1.00 94.75 83 ILE A C 1
ATOM 647 O O . ILE A 1 83 ? 4.842 6.261 -3.685 1.00 94.75 83 ILE A O 1
ATOM 651 N N . ARG A 1 84 ? 2.858 7.006 -4.424 1.00 94.00 84 ARG A N 1
ATOM 652 C CA . ARG A 1 84 ? 3.409 8.097 -5.246 1.00 94.00 84 ARG A C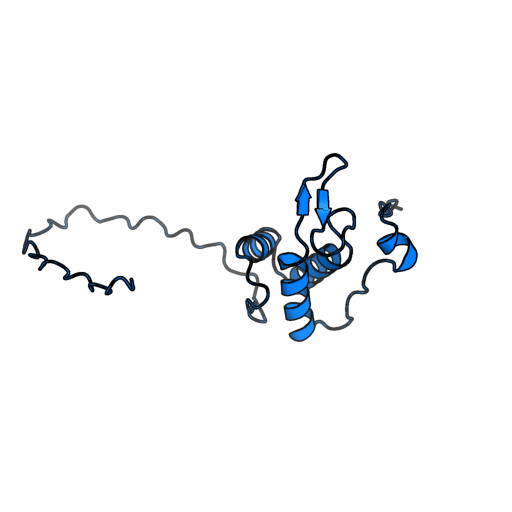A 1
ATOM 653 C C . ARG A 1 84 ? 4.142 9.148 -4.414 1.00 94.00 84 ARG A C 1
ATOM 655 O O . ARG A 1 84 ? 5.113 9.725 -4.890 1.00 94.00 84 ARG A O 1
ATOM 662 N N . HIS A 1 85 ? 3.674 9.409 -3.195 1.00 92.81 85 HIS A N 1
ATOM 663 C CA . HIS A 1 85 ? 4.338 10.319 -2.267 1.00 92.81 85 HIS A CA 1
ATOM 664 C C . HIS A 1 85 ? 5.710 9.787 -1.823 1.00 92.81 85 HIS A C 1
ATOM 666 O O . HIS A 1 85 ? 6.615 10.577 -1.569 1.00 92.81 85 HIS A O 1
ATOM 672 N N . GLY A 1 86 ? 5.888 8.465 -1.738 1.00 93.31 86 GLY A N 1
ATOM 673 C CA . GLY A 1 86 ? 7.203 7.841 -1.570 1.00 93.31 86 GLY A CA 1
ATOM 674 C C . GLY A 1 86 ? 7.831 7.966 -0.175 1.00 93.31 86 GLY A C 1
ATOM 675 O O . GLY A 1 86 ? 8.936 7.475 0.035 1.00 93.31 86 GLY A O 1
ATOM 676 N N . ASN A 1 87 ? 7.157 8.593 0.797 1.00 93.94 87 ASN A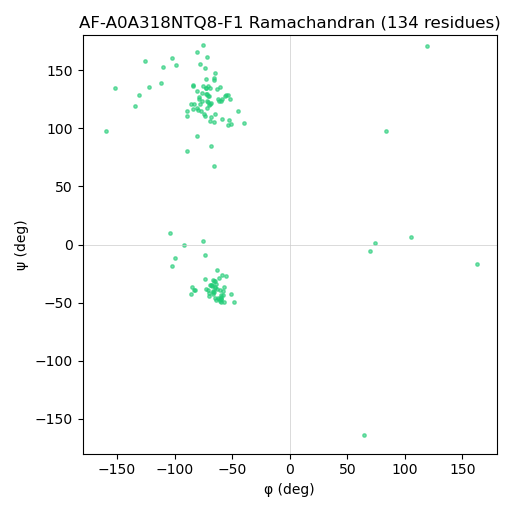 N 1
ATOM 677 C CA . ASN A 1 87 ? 7.632 8.666 2.184 1.00 93.94 87 ASN A CA 1
ATOM 678 C C . ASN A 1 87 ? 7.118 7.467 3.005 1.00 93.94 87 ASN A C 1
ATOM 680 O O . ASN A 1 87 ? 5.925 7.435 3.321 1.00 93.94 87 ASN A O 1
ATOM 684 N N . PRO A 1 88 ? 7.983 6.524 3.424 1.00 92.38 88 PRO A N 1
ATOM 685 C CA . PRO A 1 88 ? 7.567 5.349 4.191 1.00 92.38 88 PRO A CA 1
ATOM 686 C C . PRO A 1 88 ? 7.201 5.669 5.649 1.00 92.38 88 PRO A C 1
ATOM 688 O O . PRO A 1 88 ? 6.694 4.801 6.352 1.00 92.38 88 PRO A O 1
ATOM 691 N N . PHE A 1 89 ? 7.462 6.893 6.109 1.00 90.50 89 PHE A N 1
ATOM 692 C CA . PHE A 1 89 ? 7.163 7.363 7.462 1.00 90.50 89 PHE A CA 1
ATOM 693 C C . PHE A 1 89 ? 5.935 8.276 7.509 1.00 90.50 89 PHE A C 1
ATOM 695 O O . PHE A 1 89 ? 5.682 8.914 8.531 1.00 90.50 89 PHE A O 1
ATOM 702 N N . VAL A 1 90 ? 5.175 8.387 6.411 1.00 88.25 90 VAL A N 1
ATOM 703 C CA . VAL A 1 90 ? 3.937 9.167 6.433 1.00 88.25 90 VAL A CA 1
ATOM 704 C C . VAL A 1 90 ? 2.957 8.540 7.423 1.00 88.25 90 VAL A C 1
ATOM 706 O O . VAL A 1 90 ? 2.631 7.355 7.355 1.00 88.25 90 VAL A O 1
ATOM 709 N N . HIS A 1 91 ? 2.487 9.349 8.365 1.00 83.81 91 HIS A N 1
ATOM 710 C CA . HIS A 1 91 ? 1.443 8.932 9.284 1.00 83.81 91 HIS A CA 1
ATOM 711 C C . HIS A 1 91 ? 0.089 9.060 8.591 1.00 83.81 91 HIS A C 1
ATOM 713 O O . HIS A 1 91 ? -0.328 10.160 8.230 1.00 83.81 91 HIS A O 1
ATOM 719 N N . VAL A 1 92 ? -0.609 7.937 8.428 1.00 78.12 92 VAL A N 1
ATOM 720 C CA . VAL A 1 92 ? -2.026 7.946 8.060 1.00 78.12 92 VAL A CA 1
ATOM 721 C C . VAL A 1 92 ? -2.847 8.075 9.351 1.00 78.12 92 VAL A C 1
ATOM 723 O O . VAL A 1 92 ? -2.661 7.272 10.270 1.00 78.12 92 VAL A O 1
ATOM 726 N N . PRO A 1 93 ? -3.679 9.120 9.497 1.00 72.69 93 PRO A N 1
ATOM 727 C CA . PRO A 1 93 ? -4.421 9.342 10.731 1.00 72.69 93 PRO A CA 1
ATOM 728 C C . PRO A 1 93 ? -5.441 8.225 10.979 1.00 72.69 93 PRO A C 1
ATOM 730 O O . PRO A 1 93 ? -6.097 7.742 10.056 1.00 72.69 93 PRO A O 1
ATOM 733 N N . PHE A 1 94 ? -5.579 7.853 12.251 1.00 55.16 94 PHE A N 1
ATOM 734 C CA . PHE A 1 94 ? -6.544 6.879 12.758 1.00 55.16 94 PHE A CA 1
ATOM 735 C C . PHE A 1 94 ? -7.592 7.603 13.626 1.00 55.16 94 PHE A C 1
ATOM 737 O O . PHE A 1 94 ? -7.189 8.434 14.443 1.00 55.16 94 PHE A O 1
ATOM 744 N N . PRO A 1 95 ? -8.896 7.276 13.549 1.00 64.69 95 PRO A N 1
ATOM 745 C CA . PRO A 1 95 ? -9.590 6.597 12.458 1.00 64.69 95 PRO A CA 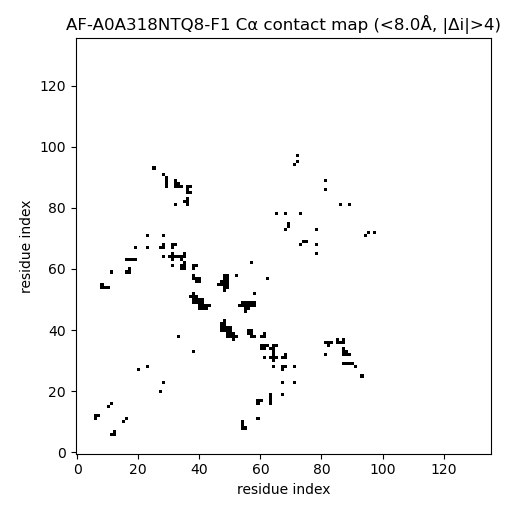1
ATOM 746 C C . PRO A 1 95 ? -9.922 7.605 11.347 1.00 64.69 95 PRO A C 1
ATOM 748 O O . PRO A 1 95 ? -10.477 8.672 11.614 1.00 64.69 95 PRO A O 1
ATOM 751 N N . PHE A 1 96 ? -9.626 7.277 10.088 1.00 55.41 96 PHE A N 1
ATOM 752 C CA . PHE A 1 96 ? -10.222 8.029 8.987 1.00 55.41 96 PHE A CA 1
ATOM 753 C C . PHE A 1 96 ? -11.701 7.589 8.924 1.00 55.41 96 PHE A C 1
ATOM 755 O O . PHE A 1 96 ? -12.029 6.436 8.653 1.00 55.41 96 PHE A O 1
ATOM 762 N N . THR A 1 97 ? -12.646 8.457 9.269 1.00 51.31 97 THR A N 1
ATOM 763 C CA . THR A 1 97 ? -14.030 8.195 8.880 1.00 51.31 97 THR A CA 1
ATOM 764 C C . THR A 1 97 ? -14.092 8.393 7.372 1.00 51.31 97 THR A C 1
ATOM 766 O O . THR A 1 97 ? -13.756 9.457 6.851 1.00 5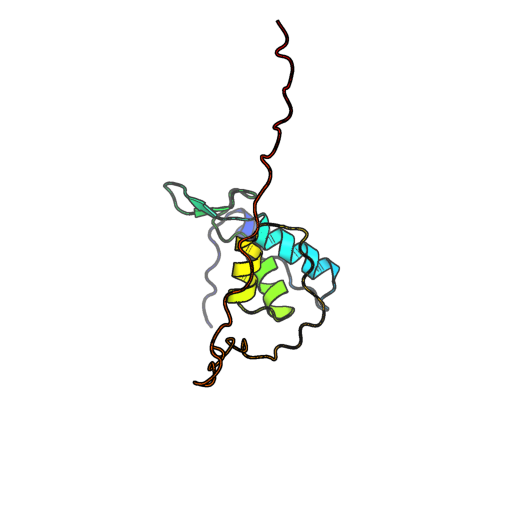1.31 97 THR A O 1
ATOM 769 N N . ALA A 1 98 ? -14.463 7.340 6.647 1.00 54.06 98 ALA A N 1
ATOM 770 C CA . ALA A 1 98 ? -14.712 7.375 5.214 1.00 54.06 98 ALA A CA 1
ATOM 771 C C . ALA A 1 98 ? -15.933 8.252 4.897 1.00 54.06 98 ALA A C 1
ATOM 773 O O . ALA A 1 98 ? -16.976 7.745 4.506 1.00 54.06 98 ALA A O 1
ATOM 774 N N . THR A 1 99 ? -15.869 9.564 5.099 1.00 44.94 99 THR A N 1
ATOM 775 C CA . THR A 1 99 ? -16.876 10.500 4.595 1.00 44.94 99 THR A CA 1
ATOM 776 C C . THR A 1 99 ? -16.278 11.895 4.541 1.00 44.94 99 THR A C 1
ATOM 778 O O . THR A 1 99 ? -16.257 12.580 5.546 1.00 44.94 99 THR A O 1
ATOM 781 N N . GLU A 1 100 ? -15.810 12.314 3.370 1.00 44.72 100 GLU A N 1
ATOM 782 C CA . GLU A 1 100 ? -16.466 13.390 2.624 1.00 44.72 100 GLU A CA 1
ATOM 783 C C . GLU A 1 100 ? -16.166 13.144 1.134 1.00 44.72 100 GLU A C 1
ATOM 785 O O . GLU A 1 100 ? -15.023 12.825 0.784 1.00 44.72 100 GLU A O 1
ATOM 790 N N . PRO A 1 101 ? -17.150 13.249 0.219 1.00 44.06 101 PRO A N 1
ATOM 791 C CA . PRO A 1 101 ? -16.812 13.408 -1.184 1.00 44.06 101 PRO A CA 1
ATOM 792 C C . PRO A 1 101 ? -15.922 14.640 -1.246 1.00 44.06 101 PRO A C 1
ATOM 794 O O . PRO A 1 101 ? -16.286 15.673 -0.684 1.00 44.06 101 PRO A O 1
ATOM 797 N N . SER A 1 102 ? -14.749 14.507 -1.871 1.00 52.56 102 SER A N 1
ATOM 798 C CA . SER A 1 102 ? -13.874 15.632 -2.185 1.00 52.56 102 SER A CA 1
ATOM 799 C C . SER A 1 102 ? -14.766 16.782 -2.633 1.00 52.56 102 SER A C 1
ATOM 801 O O . SER A 1 102 ? -15.371 16.718 -3.707 1.00 52.56 102 SER A O 1
ATOM 803 N N . ARG A 1 103 ? -14.942 17.775 -1.751 1.00 56.16 103 ARG A N 1
ATOM 804 C CA . ARG A 1 103 ? -15.672 18.994 -2.050 1.00 56.16 103 ARG A CA 1
ATOM 805 C C . ARG A 1 103 ? -14.765 19.681 -3.044 1.00 56.16 103 ARG A C 1
ATOM 807 O O . ARG A 1 103 ? -13.880 20.441 -2.660 1.00 56.16 103 ARG A O 1
ATOM 814 N N . GLN A 1 104 ? -14.910 19.298 -4.313 1.00 55.69 104 GLN A N 1
ATOM 815 C CA . GLN A 1 104 ? -14.358 20.025 -5.434 1.00 55.69 104 GLN A CA 1
ATOM 816 C C . GLN A 1 104 ? -14.706 21.467 -5.116 1.00 55.69 104 GLN A C 1
ATOM 818 O O . GLN A 1 104 ? -15.885 21.783 -4.928 1.00 55.69 104 GLN A O 1
ATOM 823 N N . GLN A 1 105 ? -13.681 22.285 -4.880 1.00 56.28 105 GLN A N 1
ATOM 824 C CA . GLN A 1 105 ? -13.855 23.709 -4.673 1.00 56.28 105 GLN A CA 1
ATOM 825 C C . GLN A 1 105 ? -14.689 24.185 -5.852 1.00 56.28 105 GLN A C 1
ATOM 827 O O . GLN A 1 105 ? -14.195 24.255 -6.976 1.00 56.28 105 GLN A O 1
ATOM 832 N N . ALA A 1 106 ? -15.978 24.423 -5.604 1.00 53.44 106 ALA A N 1
ATOM 833 C CA . ALA A 1 106 ? -16.828 25.055 -6.582 1.00 53.44 106 ALA A CA 1
ATOM 834 C C . ALA A 1 106 ? -16.103 26.351 -6.962 1.00 53.44 106 ALA A C 1
ATOM 836 O O . ALA A 1 106 ? -15.658 27.068 -6.052 1.00 53.44 106 ALA A O 1
ATOM 837 N N . PRO A 1 107 ? -15.898 26.631 -8.260 1.00 54.59 107 PRO A N 1
ATOM 838 C CA . PRO A 1 107 ? -15.257 27.867 -8.666 1.00 54.59 107 PRO A CA 1
ATOM 839 C C . PRO A 1 107 ? -16.011 29.007 -7.985 1.00 54.59 107 PRO A C 1
ATOM 841 O O . PRO A 1 107 ? -17.239 29.075 -8.071 1.00 54.59 107 PRO A O 1
ATOM 844 N N . ARG A 1 108 ? -15.290 29.858 -7.241 1.00 58.00 108 ARG A N 1
ATOM 845 C CA . ARG A 1 108 ? -15.867 31.078 -6.668 1.00 58.00 108 ARG A CA 1
ATOM 846 C C . ARG A 1 108 ? -16.527 31.831 -7.818 1.00 58.00 108 ARG A C 1
ATOM 848 O O . ARG A 1 108 ? -15.831 32.394 -8.659 1.00 58.00 108 ARG A O 1
ATOM 855 N N . VAL A 1 109 ? -17.855 31.830 -7.856 1.00 62.31 109 VAL A N 1
ATOM 856 C CA . VAL A 1 109 ? -18.609 32.723 -8.728 1.00 62.31 109 VAL A CA 1
ATOM 857 C C . VAL A 1 109 ? -18.338 34.125 -8.201 1.00 62.31 109 VAL A C 1
ATOM 859 O O . VAL A 1 109 ? -18.794 34.500 -7.122 1.00 62.31 109 VAL A O 1
ATOM 862 N N . VAL A 1 110 ? -17.504 34.865 -8.926 1.00 61.56 110 VAL A N 1
ATOM 863 C CA . VAL A 1 110 ? -17.256 36.281 -8.673 1.00 61.56 110 VAL A CA 1
ATOM 864 C C . VAL A 1 110 ? -18.546 37.023 -9.040 1.00 61.56 110 VAL A C 1
ATOM 866 O O . VAL A 1 110 ? -18.983 36.909 -10.187 1.00 61.56 110 VAL A O 1
ATOM 869 N N . PRO A 1 111 ? -19.192 37.756 -8.117 1.00 54.31 111 PRO A N 1
ATOM 870 C CA . PRO A 1 111 ? -20.348 38.566 -8.472 1.00 54.31 111 PRO A CA 1
ATOM 871 C C . PRO A 1 111 ? -19.918 39.661 -9.468 1.00 54.31 111 PRO A C 1
ATOM 873 O O . PRO A 1 111 ? -18.895 40.321 -9.244 1.00 54.31 111 PRO A O 1
ATOM 876 N N . PRO A 1 112 ? -20.662 39.890 -10.564 1.00 49.03 112 PRO A N 1
ATOM 877 C CA . PRO A 1 112 ? -20.358 40.969 -11.493 1.00 49.03 112 PRO A CA 1
ATOM 878 C C . PRO A 1 112 ? -20.647 42.305 -10.800 1.00 49.03 112 PRO A C 1
ATOM 880 O O . PRO A 1 112 ? -21.798 42.670 -10.585 1.00 49.03 112 PRO A O 1
ATOM 883 N N . GLY A 1 113 ? -19.596 43.028 -10.409 1.00 56.75 113 GLY A N 1
ATOM 884 C CA . GLY A 1 113 ? -19.749 44.363 -9.821 1.00 56.75 113 GLY A CA 1
ATOM 885 C C . GLY A 1 113 ? -18.545 44.909 -9.057 1.00 56.75 113 GLY A C 1
ATOM 886 O O . GLY A 1 113 ? -18.458 46.118 -8.855 1.00 56.75 113 GLY A O 1
ATOM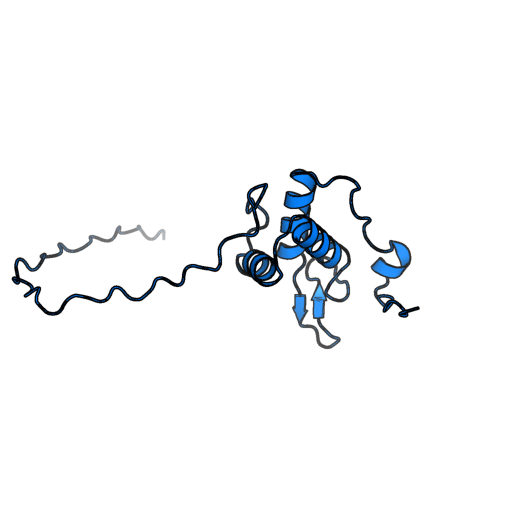 887 N N . ALA A 1 114 ? -17.580 44.073 -8.669 1.00 52.75 114 ALA A N 1
ATOM 888 C CA . ALA A 1 114 ? -16.376 44.553 -7.994 1.00 52.75 114 ALA A CA 1
ATOM 889 C C . ALA A 1 114 ? -15.363 45.108 -9.012 1.00 52.75 114 ALA A C 1
ATOM 891 O O . ALA A 1 114 ? -14.554 44.373 -9.575 1.00 52.75 114 ALA A O 1
ATOM 892 N N . ARG A 1 115 ? -15.411 46.423 -9.258 1.00 57.69 115 ARG A N 1
ATOM 893 C CA . ARG A 1 115 ? -14.326 47.150 -9.935 1.00 57.69 115 ARG A CA 1
ATOM 894 C C . ARG A 1 115 ? -13.045 47.037 -9.094 1.00 57.69 115 ARG A C 1
ATOM 896 O O . ARG A 1 115 ? -13.068 47.469 -7.942 1.00 57.69 115 ARG A O 1
ATOM 903 N N . PRO A 1 116 ? -11.921 46.541 -9.634 1.00 49.41 116 PRO A N 1
ATOM 904 C CA . PRO A 1 116 ? -10.646 46.655 -8.947 1.00 49.41 116 PRO A CA 1
ATOM 905 C C . PRO A 1 116 ? -10.152 48.103 -9.056 1.00 49.41 116 PRO A C 1
ATOM 907 O O . PRO A 1 116 ? -9.820 48.587 -10.138 1.00 49.41 116 PRO A O 1
ATOM 910 N N . THR A 1 117 ? -10.110 48.814 -7.932 1.00 50.12 117 THR A N 1
ATOM 911 C CA . THR A 1 117 ? -9.333 50.050 -7.806 1.00 50.12 117 THR A CA 1
ATOM 912 C C . THR A 1 117 ? -7.854 49.679 -7.857 1.00 50.12 117 THR A C 1
ATOM 914 O O . THR A 1 117 ? -7.337 49.044 -6.937 1.00 50.12 117 THR A O 1
ATOM 917 N N . ALA A 1 118 ? -7.179 50.033 -8.948 1.00 56.84 118 ALA A N 1
ATOM 918 C CA . ALA A 1 118 ? -5.741 49.862 -9.090 1.00 56.84 118 ALA A CA 1
ATOM 919 C C . ALA A 1 118 ? -5.011 50.755 -8.074 1.00 56.84 118 ALA A C 1
ATOM 921 O O . ALA A 1 118 ? -5.033 51.978 -8.189 1.00 56.84 118 ALA A O 1
ATOM 922 N N . ALA A 1 119 ? -4.355 50.142 -7.091 1.00 51.84 119 ALA A N 1
ATOM 923 C CA . ALA A 1 119 ? -3.455 50.821 -6.172 1.00 51.84 119 ALA A CA 1
ATOM 924 C C . ALA A 1 119 ? -2.172 49.995 -6.016 1.00 51.84 119 ALA A C 1
ATOM 926 O O . ALA A 1 119 ? -2.209 48.860 -5.553 1.00 51.84 119 ALA A O 1
ATOM 927 N N . GLY A 1 120 ? -1.046 50.603 -6.400 1.00 49.00 120 GLY A N 1
ATOM 928 C CA . GLY A 1 120 ? 0.288 50.262 -5.905 1.00 49.00 120 GLY A CA 1
ATOM 929 C C . GLY A 1 120 ? 0.995 49.092 -6.587 1.00 49.00 120 GLY A C 1
ATOM 930 O O . GLY A 1 120 ? 0.841 47.938 -6.207 1.00 49.00 120 GLY A O 1
ATOM 931 N N . ARG A 1 121 ? 1.879 49.405 -7.538 1.00 58.50 121 ARG A N 1
ATOM 932 C CA . ARG A 1 121 ? 2.944 48.502 -7.997 1.00 58.50 121 ARG A CA 1
ATOM 933 C C . ARG A 1 121 ? 3.966 48.327 -6.859 1.00 58.50 121 ARG A C 1
ATOM 935 O O . ARG A 1 121 ? 4.540 49.336 -6.451 1.00 58.50 121 ARG A O 1
ATOM 942 N N . PRO A 1 122 ? 4.247 47.112 -6.358 1.00 54.28 122 PRO A N 1
ATOM 943 C CA . PRO A 1 122 ? 5.363 46.918 -5.444 1.00 54.28 122 PRO A CA 1
ATOM 944 C C . PRO A 1 122 ? 6.677 46.939 -6.236 1.00 54.28 122 PRO A C 1
ATOM 946 O O . PRO A 1 122 ? 6.857 46.194 -7.200 1.00 54.28 122 PRO A O 1
ATOM 949 N N . VAL A 1 123 ? 7.589 47.830 -5.848 1.00 61.84 123 VAL A N 1
ATOM 950 C CA . VAL A 1 123 ? 8.977 47.845 -6.324 1.00 61.84 123 VAL A CA 1
ATOM 951 C C . VAL A 1 123 ? 9.741 46.779 -5.540 1.00 61.84 123 VAL A C 1
ATOM 953 O O . VAL A 1 123 ? 9.872 46.876 -4.324 1.00 61.84 123 VAL A O 1
ATOM 956 N N . THR A 1 124 ? 10.226 45.746 -6.223 1.00 67.50 124 THR A N 1
ATOM 957 C CA . THR A 1 124 ? 11.106 44.722 -5.642 1.00 67.50 124 THR A CA 1
ATOM 958 C C . THR A 1 124 ? 12.545 45.247 -5.553 1.00 67.50 124 THR A C 1
ATOM 960 O O . THR A 1 124 ? 13.077 45.658 -6.588 1.00 67.50 124 THR A O 1
ATOM 963 N N . PRO A 1 125 ? 13.217 45.214 -4.388 1.00 64.44 125 PRO A N 1
ATOM 964 C CA . PRO A 1 125 ? 14.664 45.418 -4.326 1.00 64.44 125 PRO A CA 1
ATOM 965 C C . PRO A 1 125 ? 15.419 44.184 -4.869 1.00 64.44 125 PRO A C 1
ATOM 967 O O . PRO A 1 125 ? 14.898 43.068 -4.785 1.00 64.44 125 PRO A O 1
ATOM 970 N N . PRO A 1 126 ? 16.635 44.343 -5.430 1.00 64.25 126 PRO A N 1
ATOM 971 C CA . PRO A 1 126 ? 17.412 43.217 -5.938 1.00 64.25 126 PRO A CA 1
ATOM 972 C C . PRO A 1 126 ? 17.921 42.320 -4.800 1.00 64.25 126 PRO A C 1
ATOM 974 O O . PRO A 1 126 ? 18.457 42.793 -3.800 1.00 64.25 126 PRO A O 1
ATOM 977 N N . VAL A 1 127 ? 17.777 41.008 -4.991 1.00 62.72 127 VAL A N 1
ATOM 978 C CA . VAL A 1 127 ? 18.359 39.966 -4.137 1.00 62.72 127 VAL A CA 1
ATOM 979 C C . VAL A 1 127 ? 19.869 39.915 -4.363 1.00 62.72 127 VAL A C 1
ATOM 981 O O . VAL A 1 127 ? 20.338 39.601 -5.457 1.00 62.72 127 VAL A O 1
ATOM 984 N N . THR A 1 128 ? 20.639 40.193 -3.315 1.00 62.00 128 THR A N 1
ATOM 985 C CA . THR A 1 128 ? 22.087 39.966 -3.283 1.00 62.00 128 THR A CA 1
ATOM 986 C C . THR A 1 128 ? 22.356 38.473 -3.081 1.00 62.00 128 THR A C 1
ATOM 988 O O . THR A 1 128 ? 22.017 37.916 -2.039 1.00 62.00 128 THR A O 1
ATOM 991 N N . ALA A 1 129 ? 22.960 37.808 -4.067 1.00 66.56 129 ALA A N 1
ATOM 992 C CA . ALA A 1 129 ? 23.402 36.419 -3.937 1.00 66.56 129 ALA A CA 1
ATOM 993 C C . ALA A 1 129 ? 24.647 36.308 -3.026 1.00 66.56 129 ALA A C 1
ATOM 995 O O . ALA A 1 129 ? 25.538 37.161 -3.119 1.00 66.56 129 ALA A O 1
ATOM 996 N N . PRO A 1 130 ? 24.772 35.263 -2.185 1.00 60.12 130 PRO A N 1
ATOM 997 C CA . PRO A 1 130 ? 25.998 35.009 -1.438 1.00 60.12 130 PRO A CA 1
ATOM 998 C C . PRO A 1 130 ? 27.101 34.485 -2.369 1.00 60.12 130 PRO A C 1
ATOM 1000 O O . PRO A 1 130 ? 26.902 33.552 -3.148 1.00 60.12 130 PRO A O 1
ATOM 1003 N N . ARG A 1 131 ? 28.281 35.108 -2.289 1.00 64.75 131 ARG A N 1
ATOM 1004 C CA . ARG A 1 131 ? 29.491 34.707 -3.016 1.00 64.75 131 ARG A CA 1
ATOM 1005 C C . ARG A 1 131 ? 30.264 33.701 -2.164 1.00 64.75 131 ARG A C 1
ATOM 1007 O O . ARG A 1 131 ? 30.764 34.066 -1.105 1.00 64.75 131 ARG A O 1
ATOM 1014 N N . TRP A 1 132 ? 30.378 32.459 -2.625 1.00 59.66 132 TRP A N 1
ATOM 1015 C CA . TRP A 1 132 ? 31.274 31.471 -2.021 1.00 59.66 132 TRP A CA 1
ATOM 1016 C C . TRP A 1 132 ? 32.696 31.634 -2.580 1.00 59.66 132 TRP A C 1
ATOM 1018 O O . TRP A 1 132 ? 32.841 31.805 -3.794 1.00 59.66 132 TRP A O 1
ATOM 1028 N N . PRO A 1 133 ? 33.749 31.582 -1.746 1.00 66.19 133 PRO A N 1
ATOM 1029 C CA . PRO A 1 133 ? 35.119 31.556 -2.235 1.00 66.19 133 PRO A CA 1
ATOM 1030 C C . PRO A 1 133 ? 35.432 30.186 -2.849 1.00 66.19 133 PRO A C 1
ATOM 1032 O O . PRO A 1 133 ? 35.113 29.138 -2.288 1.00 66.19 133 PRO A O 1
ATOM 1035 N N . ARG A 1 134 ? 36.063 30.208 -4.022 1.00 59.97 134 ARG A N 1
ATOM 1036 C CA . ARG A 1 134 ? 36.602 29.022 -4.691 1.00 59.97 134 ARG A CA 1
ATOM 1037 C C . ARG A 1 134 ? 37.921 28.665 -4.001 1.00 59.97 134 ARG A C 1
ATOM 1039 O O . ARG A 1 134 ? 38.809 29.510 -3.953 1.00 59.97 134 ARG A O 1
ATOM 1046 N N . ALA A 1 135 ? 38.028 27.459 -3.450 1.00 57.75 135 ALA A N 1
ATOM 1047 C CA . ALA A 1 135 ? 39.307 26.924 -2.997 1.00 57.75 135 ALA A CA 1
ATOM 1048 C C . ALA A 1 135 ? 40.164 26.555 -4.221 1.00 57.75 135 ALA A C 1
ATOM 1050 O O . ALA A 1 135 ? 39.636 25.994 -5.187 1.00 57.75 135 ALA A O 1
ATOM 1051 N N . SER A 1 136 ? 41.440 26.940 -4.174 1.00 60.94 136 SER A N 1
ATOM 1052 C CA . SER A 1 136 ? 42.498 26.556 -5.117 1.00 60.94 136 SER A CA 1
ATOM 1053 C C . SER A 1 136 ? 43.082 25.194 -4.772 1.00 60.94 136 SER A C 1
ATOM 1055 O O . SER A 1 136 ? 43.108 24.871 -3.563 1.00 60.94 136 SER A O 1
#

Foldseek 3Di:
DPPPPQFPWPVCVVPPADDDDPDQDQVLLLQLLLLQLQQDWDDDPVATAGPVPRTHPPDRSNVSSVVSVVVLPDDPVRSVVSNVVNDSRDRDDPNDDPDDDPPPPDPPPDPPDDDDDDDDDDDDDDDDDDDDDDDD

pLDDT: mean 77.16, std 18.68, range [35.19, 97.69]

Secondary structure (DSSP, 8-state):
---------HHHHHH-PPPPPSS--HHHHHHHHHHHHHS-EE--TTS-EETTT-SBSSPHHHHHHHHHHHHHT--HHHHHHHHHH--TTPPPPS-----------------TT----------PPPP----PPPP-

Mean predicted aligned error: 15.82 Å

Organism: NCBI:txid2116518

Sequence (136 aa):
MRVGVQSTDPIDQVLGEVPMPAQLTPEDVRLAVRAVVVHTAEEWPTGPLCRNDGASYPCRLHRWGRRVLETHGLNERQIDAVIRHGNPFVHVPFPFTATEPSRQQAPRVVPPGARPTAAGRPVTPPVTAPRWPRAS

Solvent-accessible surface area (backbone atoms only — not comparable to full-atom values): 8952 Å² total; per-residue (Å²): 135,81,83,72,83,73,65,88,38,72,67,44,68,74,64,50,71,68,81,80,70,96,67,88,47,76,64,57,52,47,53,18,44,28,24,40,34,59,44,34,77,38,88,46,99,92,48,44,24,14,71,70,75,69,36,54,46,80,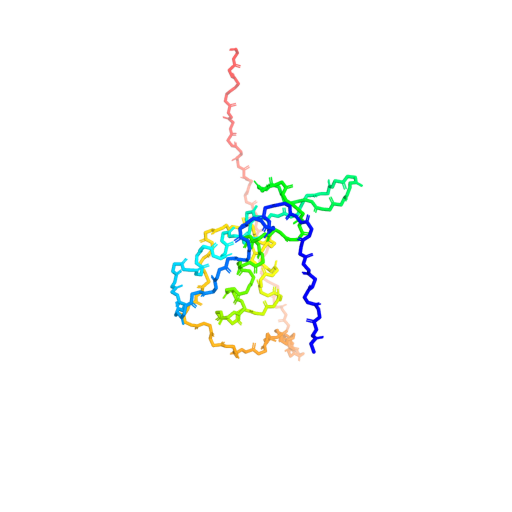29,64,55,25,54,38,12,51,53,48,43,42,72,69,59,49,50,71,71,57,50,52,48,50,40,72,66,52,56,45,80,63,83,78,72,83,83,66,72,95,73,72,78,82,74,69,76,70,77,80,79,73,72,91,76,78,77,82,79,90,74,81,85,84,82,79,78,85,83,83,77,88,83,79,83,82,85,130